Protein AF-A0A3D4P573-F1 (afdb_monomer)

pLDDT: mean 94.06, std 5.47, range [64.88, 98.19]

Foldseek 3Di:
DDDDDDDDDDDDPVVVDVDDDDDDLVQLLDVVQWDWDFDQDPNDTDTWIFGDDPNDTHTDPRNVVSQVVCVVVVRHD

Radius of gyration: 14.64 Å; Cα contacts (8 Å, |Δi|>4): 76; chains: 1; bounding box: 31×30×40 Å

Structure (mmCIF, N/CA/C/O backbone):
data_AF-A0A3D4P573-F1
#
_entry.id   AF-A0A3D4P573-F1
#
loop_
_atom_site.group_PDB
_atom_site.id
_atom_site.type_symbol
_atom_site.label_atom_id
_atom_site.label_alt_id
_atom_site.label_comp_id
_atom_site.label_asym_id
_atom_site.label_entity_id
_atom_site.label_seq_id
_atom_site.pdbx_PDB_ins_code
_atom_site.Cartn_x
_atom_site.Cartn_y
_atom_site.Cartn_z
_atom_site.occupancy
_atom_site.B_iso_or_equiv
_atom_site.auth_seq_id
_atom_site.auth_comp_id
_atom_site.auth_asym_id
_atom_site.auth_atom_id
_atom_site.pdbx_PDB_model_num
ATOM 1 N N . MET A 1 1 ? 12.535 -10.878 -0.990 1.00 72.69 1 MET A N 1
ATOM 2 C CA . MET A 1 1 ? 12.272 -10.227 -2.292 1.00 72.69 1 MET A CA 1
ATOM 3 C C . MET A 1 1 ? 12.077 -11.303 -3.342 1.00 72.69 1 MET A C 1
ATOM 5 O O . MET A 1 1 ? 12.744 -12.329 -3.253 1.00 72.69 1 MET A O 1
ATOM 9 N N . ALA A 1 2 ? 11.180 -11.077 -4.296 1.00 88.31 2 ALA A N 1
ATOM 10 C CA . ALA A 1 2 ? 10.957 -11.957 -5.438 1.00 88.31 2 ALA A CA 1
ATOM 11 C C . ALA A 1 2 ? 11.031 -11.129 -6.726 1.00 88.31 2 ALA A C 1
ATOM 13 O O . ALA A 1 2 ? 10.691 -9.949 -6.721 1.00 88.31 2 ALA A O 1
ATOM 14 N N . PHE A 1 3 ? 11.487 -11.748 -7.809 1.00 91.25 3 PHE A N 1
ATOM 15 C CA . PHE A 1 3 ? 11.469 -11.181 -9.151 1.00 91.25 3 PHE A CA 1
ATOM 16 C C . PHE A 1 3 ? 10.826 -12.211 -10.070 1.00 91.25 3 PHE A C 1
ATOM 18 O O . PHE A 1 3 ? 11.216 -13.380 -10.037 1.00 91.25 3 PHE A O 1
ATOM 25 N N . VAL A 1 4 ? 9.852 -11.783 -10.869 1.00 90.69 4 VAL A N 1
ATOM 26 C CA . VAL A 1 4 ? 9.182 -12.645 -11.843 1.00 9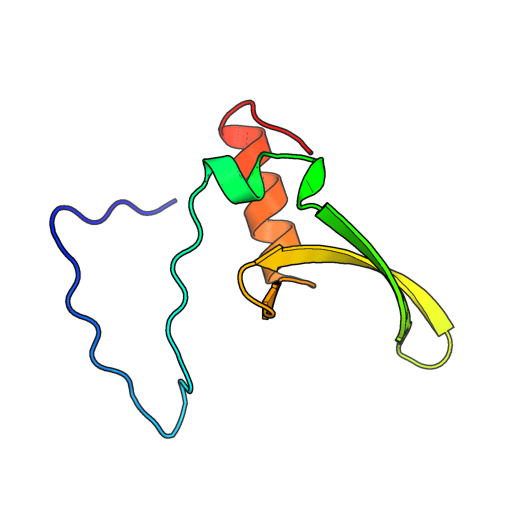0.69 4 VAL A CA 1
ATOM 27 C C . VAL A 1 4 ? 9.377 -12.033 -13.230 1.00 90.69 4 VAL A C 1
ATOM 29 O O . VAL A 1 4 ? 9.044 -10.864 -13.417 1.00 90.69 4 VAL A O 1
ATOM 32 N N . PRO A 1 5 ? 9.971 -12.765 -14.187 1.00 91.12 5 PRO A N 1
ATOM 33 C CA . PRO A 1 5 ? 10.224 -12.234 -15.518 1.00 91.12 5 PRO A CA 1
ATOM 34 C C . PRO A 1 5 ? 8.960 -12.249 -16.386 1.00 91.12 5 PRO A C 1
ATOM 36 O O . PRO A 1 5 ? 8.198 -13.211 -16.366 1.00 91.12 5 PRO A O 1
ATOM 39 N N . GLY A 1 6 ? 8.828 -11.238 -17.247 1.00 87.50 6 GLY A N 1
ATOM 40 C CA . GLY A 1 6 ? 7.805 -11.189 -18.294 1.00 87.50 6 GLY A CA 1
ATOM 41 C C . GLY A 1 6 ? 6.442 -10.658 -17.834 1.00 87.50 6 GLY A C 1
ATOM 42 O O . GLY A 1 6 ? 6.268 -10.323 -16.663 1.00 87.50 6 GLY A O 1
ATOM 43 N N . PRO A 1 7 ? 5.484 -10.525 -18.769 1.00 85.25 7 PRO A N 1
ATOM 44 C CA . PRO A 1 7 ? 4.118 -10.146 -18.435 1.00 85.25 7 PRO A CA 1
ATOM 45 C C . PRO A 1 7 ? 3.452 -11.248 -17.603 1.00 85.25 7 PRO A C 1
ATOM 47 O O . PRO A 1 7 ? 3.575 -12.432 -17.921 1.00 85.25 7 PRO A O 1
ATOM 50 N N . LEU A 1 8 ? 2.756 -10.847 -16.540 1.00 88.88 8 LEU A N 1
ATOM 51 C CA . LEU A 1 8 ? 2.026 -11.749 -15.655 1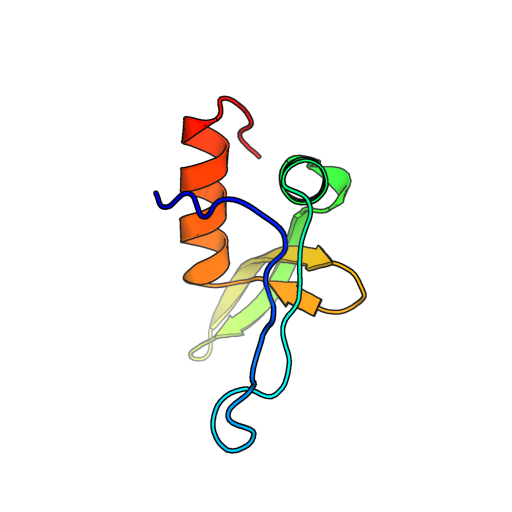.00 88.88 8 LEU A CA 1
ATOM 52 C C . LEU A 1 8 ? 0.582 -11.890 -16.132 1.00 88.88 8 LEU A C 1
ATOM 54 O O . LEU A 1 8 ? -0.086 -10.898 -16.408 1.00 88.88 8 LEU A O 1
ATOM 58 N N . GLU A 1 9 ? 0.097 -13.127 -16.195 1.00 91.94 9 GLU A N 1
ATOM 59 C CA . GLU A 1 9 ? -1.326 -13.417 -16.347 1.00 91.94 9 GLU A CA 1
ATOM 60 C C . GLU A 1 9 ? -1.862 -13.893 -14.994 1.00 91.94 9 GLU A C 1
ATOM 62 O O . GLU A 1 9 ? -1.422 -14.913 -14.460 1.00 91.94 9 GLU A O 1
ATOM 67 N N . PHE A 1 10 ? -2.778 -13.122 -14.406 1.00 93.75 10 PHE A N 1
ATOM 68 C CA . PHE A 1 10 ? -3.375 -13.441 -13.113 1.00 93.75 10 PHE A CA 1
ATOM 69 C C . PHE A 1 10 ? -4.698 -14.189 -13.300 1.00 93.75 10 PHE A C 1
ATOM 71 O O . PHE A 1 10 ? -5.615 -13.702 -13.959 1.00 93.75 10 PHE A O 1
ATOM 78 N N . HIS A 1 11 ? -4.825 -15.352 -12.659 1.00 96.00 11 HIS A N 1
ATOM 79 C CA . HIS A 1 11 ? -6.088 -16.081 -12.543 1.00 96.00 11 HIS A CA 1
ATOM 80 C C . HIS A 1 11 ? -6.587 -15.985 -11.102 1.00 96.00 11 HIS A C 1
ATOM 82 O O . HIS A 1 11 ? -6.034 -16.619 -10.205 1.00 96.00 11 HIS A O 1
ATOM 88 N N . LEU A 1 12 ? -7.612 -15.163 -10.873 1.00 97.50 12 LEU A N 1
ATOM 89 C CA . LEU A 1 12 ? -8.143 -14.936 -9.530 1.00 97.50 12 LEU A CA 1
ATOM 90 C C . LEU A 1 12 ? -8.994 -16.123 -9.077 1.00 97.50 12 LEU A C 1
ATOM 92 O O . LEU A 1 12 ? -9.811 -16.635 -9.842 1.00 97.50 12 LEU A O 1
ATOM 96 N N . GLN A 1 13 ? -8.837 -16.520 -7.815 1.00 98.06 13 GLN A N 1
ATOM 97 C CA . GLN A 1 13 ? -9.789 -17.392 -7.137 1.00 98.06 13 GLN A CA 1
ATOM 98 C C . GLN A 1 13 ? -10.850 -16.499 -6.481 1.00 98.06 13 GLN A C 1
ATOM 100 O O . GLN A 1 13 ? -10.562 -15.912 -5.440 1.00 98.06 13 GLN A O 1
ATOM 105 N N . PRO A 1 14 ? -12.056 -16.361 -7.057 1.00 96.94 14 PRO A N 1
ATOM 106 C CA . PRO A 1 14 ? -13.007 -15.319 -6.659 1.00 96.94 14 PRO A CA 1
ATOM 107 C C . PRO A 1 14 ? -13.534 -15.475 -5.226 1.00 96.94 14 PRO A C 1
ATOM 109 O O . PRO A 1 14 ? -13.965 -14.496 -4.628 1.00 96.94 14 PRO A O 1
ATOM 112 N N . ASP A 1 15 ? -13.467 -16.685 -4.663 1.00 98.06 15 ASP A N 1
ATOM 113 C CA . ASP A 1 15 ? -13.855 -16.948 -3.272 1.00 98.06 15 ASP A CA 1
ATOM 114 C C . ASP A 1 15 ? -12.839 -16.402 -2.250 1.00 98.06 15 ASP A C 1
ATOM 116 O O . ASP A 1 15 ? -13.154 -16.284 -1.068 1.00 98.06 15 ASP A O 1
ATOM 120 N N . GLU A 1 16 ? -11.619 -16.074 -2.687 1.00 98.19 16 GLU A N 1
ATOM 121 C CA . GLU A 1 16 ? -10.524 -15.615 -1.821 1.00 98.19 16 GLU A CA 1
ATOM 122 C C . GLU A 1 16 ? -9.970 -14.243 -2.236 1.00 98.19 16 GLU A C 1
ATOM 124 O O . GLU A 1 16 ? -9.595 -13.444 -1.379 1.00 98.19 16 GLU A O 1
ATOM 129 N N . VAL A 1 17 ? -9.935 -13.945 -3.538 1.00 97.44 17 VAL A N 1
ATOM 130 C CA . VAL A 1 17 ? -9.292 -12.755 -4.105 1.00 97.44 17 VAL A CA 1
ATOM 131 C C . VAL A 1 17 ? -10.305 -11.946 -4.905 1.00 97.44 17 VAL A C 1
ATOM 133 O O . VAL A 1 17 ? -10.708 -12.337 -5.999 1.00 97.44 17 VAL A O 1
ATOM 136 N N . ALA A 1 18 ? -10.686 -10.791 -4.361 1.00 96.75 18 ALA A N 1
ATOM 137 C CA . ALA A 1 18 ? -11.615 -9.872 -5.013 1.00 96.75 18 ALA A CA 1
ATOM 138 C C . ALA A 1 18 ? -10.983 -9.141 -6.210 1.00 96.75 18 ALA A C 1
ATOM 140 O O . ALA A 1 18 ? -11.652 -8.916 -7.215 1.00 96.75 18 ALA A O 1
ATOM 141 N N . GLU A 1 19 ? -9.705 -8.772 -6.105 1.00 96.19 19 GLU A N 1
ATOM 142 C CA . GLU A 1 19 ? -9.007 -7.968 -7.108 1.00 96.19 19 GLU A CA 1
ATOM 143 C C . GLU A 1 19 ? -7.485 -8.132 -7.020 1.00 96.19 19 GLU A C 1
ATOM 145 O O . GLU A 1 19 ? -6.945 -8.550 -5.993 1.00 96.19 19 GLU A O 1
ATOM 150 N N . VAL A 1 20 ? -6.798 -7.758 -8.101 1.00 95.12 20 VAL A N 1
ATOM 151 C CA . VAL A 1 20 ? -5.349 -7.536 -8.124 1.00 95.12 20 VAL A CA 1
ATOM 152 C C . VAL A 1 20 ? -5.114 -6.082 -8.492 1.00 95.12 20 VAL A C 1
ATOM 154 O O . VAL A 1 20 ? -5.616 -5.613 -9.510 1.0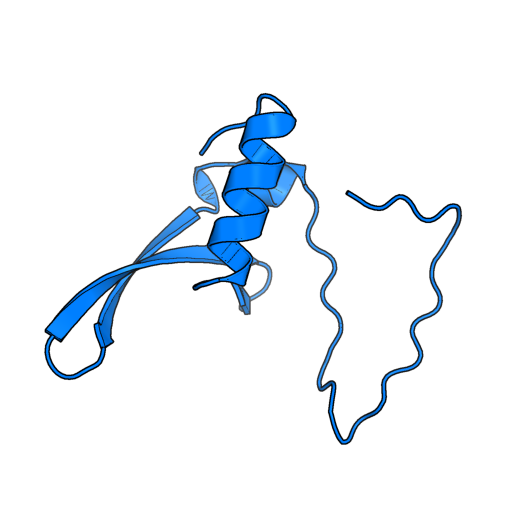0 95.12 20 VAL A O 1
ATOM 157 N N . ILE A 1 21 ? -4.340 -5.394 -7.658 1.00 95.50 21 ILE A N 1
ATOM 158 C CA . ILE A 1 21 ? -3.891 -4.024 -7.892 1.00 95.50 21 ILE A CA 1
ATOM 159 C C . ILE A 1 21 ? -2.377 -4.018 -8.092 1.00 95.50 21 ILE A C 1
ATOM 161 O O . ILE A 1 21 ? -1.637 -4.682 -7.362 1.00 95.50 21 ILE A O 1
ATOM 165 N N . GLU 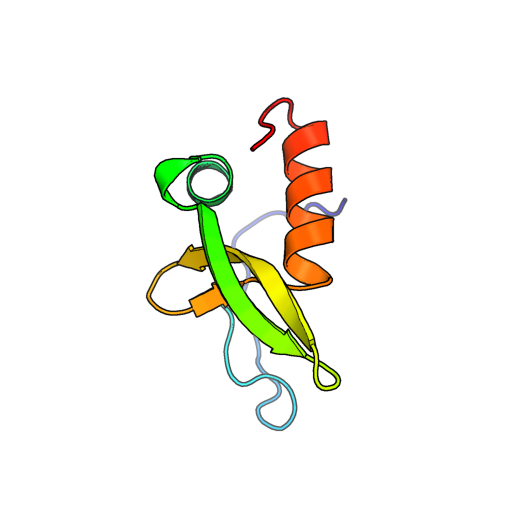A 1 22 ? -1.914 -3.260 -9.080 1.00 94.25 22 GLU A N 1
ATOM 166 C CA . GLU A 1 22 ? -0.496 -3.112 -9.404 1.00 94.25 22 GLU A CA 1
ATOM 167 C C . GLU A 1 22 ? -0.069 -1.672 -9.132 1.00 94.25 22 GLU A C 1
ATOM 169 O O . GLU A 1 22 ? -0.418 -0.756 -9.871 1.00 94.25 22 GLU A O 1
ATOM 174 N N . VAL A 1 23 ? 0.691 -1.466 -8.055 1.00 95.94 23 VAL A N 1
ATOM 175 C CA . VAL A 1 23 ? 1.131 -0.126 -7.654 1.00 95.94 23 VAL A CA 1
ATOM 176 C C . VAL A 1 23 ? 2.574 0.104 -8.103 1.00 95.94 23 VAL A C 1
ATOM 178 O O . VAL A 1 23 ? 3.458 -0.663 -7.705 1.00 95.94 23 VAL A O 1
ATOM 181 N N . PRO A 1 24 ? 2.862 1.160 -8.887 1.00 95.44 24 PRO A N 1
ATOM 182 C CA . PRO A 1 24 ? 4.233 1.505 -9.235 1.00 95.44 24 PRO A CA 1
ATOM 183 C C . PRO A 1 24 ? 5.069 1.793 -7.983 1.00 95.44 24 PRO A C 1
ATOM 185 O O . PRO A 1 24 ? 4.642 2.522 -7.091 1.00 95.44 24 PRO A O 1
ATOM 188 N N . VAL A 1 25 ? 6.306 1.291 -7.940 1.00 95.25 25 VAL A N 1
ATOM 189 C CA . VAL A 1 25 ? 7.223 1.557 -6.814 1.00 95.25 25 VAL A CA 1
ATOM 190 C C . VAL A 1 25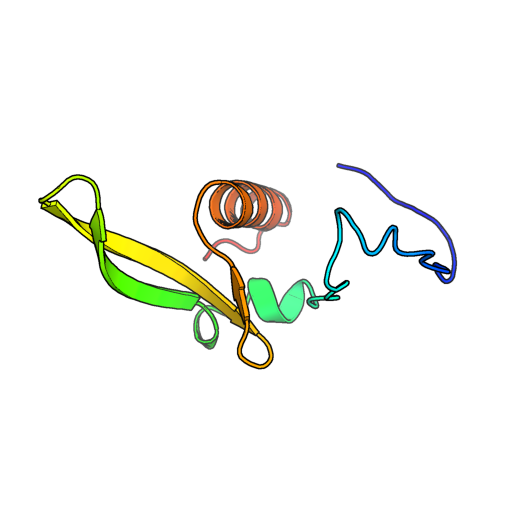 ? 7.478 3.057 -6.648 1.00 95.25 25 VAL A C 1
ATOM 192 O O . VAL A 1 25 ? 7.580 3.533 -5.524 1.00 95.25 25 VAL A O 1
ATOM 195 N N . ASP A 1 26 ? 7.542 3.809 -7.750 1.00 95.31 26 ASP A N 1
ATOM 196 C CA . ASP A 1 26 ? 7.683 5.270 -7.712 1.00 95.31 26 ASP A CA 1
ATOM 197 C C . ASP A 1 26 ? 6.468 5.953 -7.061 1.00 95.31 26 ASP A C 1
ATOM 199 O O . ASP A 1 26 ? 6.640 6.951 -6.372 1.00 95.31 26 ASP A O 1
ATOM 203 N N . HIS A 1 27 ? 5.258 5.398 -7.217 1.00 96.00 27 HIS A N 1
ATOM 204 C CA . HIS A 1 27 ? 4.057 5.918 -6.555 1.00 96.00 27 HIS A CA 1
ATOM 205 C C . HIS A 1 27 ? 4.130 5.712 -5.043 1.00 96.00 27 HIS A C 1
ATOM 207 O O . HIS A 1 27 ? 3.847 6.639 -4.291 1.00 96.00 27 HIS A O 1
ATOM 213 N N . LEU A 1 28 ? 4.541 4.516 -4.606 1.00 95.94 28 LEU A N 1
ATOM 214 C CA . LEU A 1 28 ? 4.730 4.198 -3.185 1.00 95.94 28 LEU A CA 1
ATOM 215 C C . LEU A 1 28 ? 5.860 5.024 -2.547 1.00 95.94 28 LEU A C 1
ATOM 217 O O . LEU A 1 28 ? 5.790 5.342 -1.366 1.00 95.94 28 LEU A O 1
ATOM 221 N N . ALA A 1 29 ? 6.898 5.355 -3.320 1.00 95.31 29 ALA A N 1
ATOM 222 C CA . ALA A 1 29 ? 8.052 6.127 -2.863 1.00 95.31 29 ALA A CA 1
ATOM 223 C C . ALA A 1 29 ? 7.809 7.643 -2.804 1.00 95.31 29 ALA A C 1
ATOM 225 O O . ALA A 1 29 ? 8.657 8.362 -2.281 1.00 95.31 29 ALA A O 1
ATOM 226 N N . ASP A 1 30 ? 6.710 8.146 -3.371 1.00 94.50 30 ASP A N 1
ATOM 227 C CA . ASP A 1 30 ? 6.374 9.565 -3.318 1.00 94.50 30 ASP A CA 1
ATOM 228 C C . ASP A 1 30 ? 5.678 9.886 -1.981 1.00 94.50 30 ASP A C 1
ATOM 230 O O . ASP A 1 30 ? 4.551 9.428 -1.751 1.00 94.50 30 ASP A O 1
ATOM 234 N N . PRO A 1 31 ? 6.279 10.716 -1.104 1.00 91.12 31 PRO A N 1
ATOM 235 C CA . PRO A 1 31 ? 5.668 11.088 0.170 1.00 91.12 31 PRO A CA 1
ATOM 236 C C . PRO A 1 31 ? 4.301 11.768 0.006 1.00 91.12 31 PRO A C 1
ATOM 238 O O . PRO A 1 31 ? 3.483 11.749 0.929 1.00 91.12 31 PRO A O 1
ATOM 241 N N . ALA A 1 32 ? 4.014 12.349 -1.166 1.00 92.00 32 ALA A N 1
ATOM 242 C CA . ALA A 1 32 ? 2.715 12.932 -1.481 1.00 92.00 32 ALA A CA 1
ATOM 243 C C . ALA A 1 32 ? 1.590 11.892 -1.613 1.00 92.00 32 ALA A C 1
ATOM 245 O O . ALA A 1 32 ? 0.421 12.287 -1.588 1.00 92.00 32 ALA A O 1
ATOM 246 N N . ASN A 1 33 ? 1.904 10.597 -1.694 1.00 92.62 33 ASN A N 1
ATOM 247 C CA . ASN A 1 33 ? 0.937 9.493 -1.739 1.00 92.62 33 ASN A CA 1
ATOM 248 C C . ASN A 1 33 ? 0.812 8.740 -0.408 1.00 92.62 33 ASN A C 1
ATOM 250 O O . ASN A 1 33 ? -0.048 7.867 -0.263 1.00 92.62 33 ASN A O 1
ATOM 254 N N . THR A 1 34 ? 1.616 9.119 0.586 1.00 93.12 34 THR A N 1
ATOM 255 C CA . THR A 1 34 ? 1.487 8.634 1.958 1.00 93.12 34 THR A CA 1
ATOM 256 C C . THR A 1 34 ? 0.517 9.526 2.730 1.00 93.12 34 THR A C 1
ATOM 258 O O . THR A 1 34 ? 0.536 10.761 2.648 1.00 93.12 34 THR A O 1
ATOM 261 N N . ARG A 1 35 ? -0.376 8.905 3.496 1.00 94.38 35 ARG A N 1
ATOM 262 C CA . ARG A 1 35 ? -1.357 9.576 4.354 1.00 94.38 35 ARG A CA 1
ATOM 263 C C . ARG A 1 35 ? -1.289 9.007 5.762 1.00 94.38 35 ARG A C 1
ATOM 265 O O . ARG A 1 35 ? -0.797 7.904 5.987 1.00 94.38 35 ARG A O 1
ATOM 272 N N . ARG A 1 36 ? -1.802 9.779 6.714 1.00 95.81 36 ARG A N 1
ATOM 273 C CA . ARG A 1 36 ? -2.093 9.319 8.070 1.00 95.81 36 ARG A CA 1
ATOM 274 C C 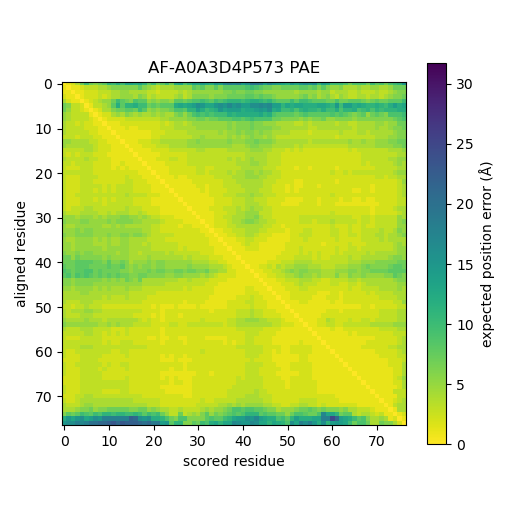. ARG A 1 36 ? -3.551 9.607 8.361 1.00 95.81 36 ARG A C 1
ATOM 276 O O . ARG A 1 36 ? -4.024 10.712 8.100 1.00 95.81 36 ARG A O 1
ATOM 283 N N . GLU A 1 37 ? -4.249 8.614 8.883 1.00 96.69 37 GLU A N 1
ATOM 284 C CA . GLU A 1 37 ? -5.639 8.745 9.307 1.00 96.69 37 GLU A CA 1
ATOM 285 C C . GLU A 1 37 ? -5.779 8.324 10.767 1.00 96.69 37 GLU A C 1
ATOM 287 O O . GLU A 1 37 ? -5.145 7.368 11.205 1.00 96.69 37 GLU A O 1
ATOM 292 N N . THR A 1 38 ? -6.621 9.017 11.532 1.00 97.62 38 THR A N 1
ATOM 293 C CA . THR A 1 38 ? -6.953 8.602 12.900 1.00 97.62 38 THR A CA 1
ATOM 294 C C . THR A 1 38 ? -8.110 7.613 12.867 1.00 97.62 38 THR A C 1
ATOM 296 O O . THR A 1 38 ? -9.225 7.977 12.488 1.00 97.62 38 THR A O 1
ATOM 299 N N . TRP A 1 39 ? -7.862 6.368 13.270 1.00 96.94 39 TRP A N 1
ATOM 300 C CA . TRP A 1 39 ? -8.869 5.307 13.349 1.00 96.94 39 TRP A CA 1
ATOM 301 C C . TRP A 1 39 ? -9.052 4.827 14.788 1.00 96.94 39 TRP A C 1
ATOM 303 O O . TRP A 1 39 ? -8.111 4.834 15.577 1.00 96.94 39 TRP A O 1
ATOM 313 N N . VAL A 1 40 ? -10.249 4.335 15.117 1.00 97.50 40 VAL A N 1
ATOM 314 C CA . VAL A 1 40 ? -10.505 3.666 16.400 1.00 97.50 40 VAL A CA 1
ATOM 315 C C . VAL A 1 40 ? -10.200 2.176 16.257 1.00 97.50 40 VAL A C 1
ATOM 317 O O . VAL A 1 40 ? -10.992 1.427 15.683 1.00 97.50 40 VAL A O 1
ATOM 320 N N . LEU A 1 41 ? -9.072 1.724 16.803 1.00 93.38 41 LEU A N 1
ATOM 321 C CA . LEU A 1 41 ? -8.647 0.321 16.787 1.00 93.38 41 LEU A CA 1
ATOM 322 C C . LEU A 1 41 ? -8.558 -0.214 18.217 1.00 93.38 41 LEU A C 1
ATOM 324 O O . LEU A 1 41 ? -7.874 0.351 19.068 1.00 93.38 41 LEU A O 1
ATOM 328 N N . GLY A 1 42 ? -9.283 -1.297 18.512 1.00 93.62 42 GLY A N 1
ATOM 329 C CA . GLY A 1 42 ? -9.311 -1.874 19.864 1.00 93.62 42 GLY A CA 1
ATOM 330 C C . GLY A 1 42 ? -9.775 -0.887 20.948 1.00 93.62 42 GLY A C 1
ATOM 331 O O . GLY A 1 42 ? -9.319 -0.968 22.087 1.00 93.62 42 GLY A O 1
ATOM 332 N N . GLY A 1 43 ? -10.640 0.069 20.587 1.00 96.81 43 GLY A N 1
ATOM 333 C CA . GLY A 1 43 ? -11.152 1.106 21.491 1.00 96.81 43 GLY A CA 1
ATOM 334 C C . GLY A 1 43 ? -10.191 2.268 21.760 1.00 96.81 43 GLY A C 1
ATOM 335 O O . GLY A 1 43 ? -10.414 3.015 22.710 1.00 96.81 43 GLY A O 1
ATOM 336 N N . ARG A 1 44 ? -9.122 2.419 20.971 1.00 96.31 44 ARG A N 1
ATOM 337 C CA . ARG A 1 44 ? -8.162 3.526 21.077 1.00 96.31 44 ARG A CA 1
ATOM 338 C C . ARG A 1 44 ? -8.047 4.253 19.749 1.00 96.31 44 ARG A C 1
ATOM 340 O O . ARG A 1 44 ? -8.076 3.604 18.707 1.00 96.31 44 ARG A O 1
ATOM 347 N N . ASP A 1 45 ? -7.850 5.563 19.809 1.00 97.75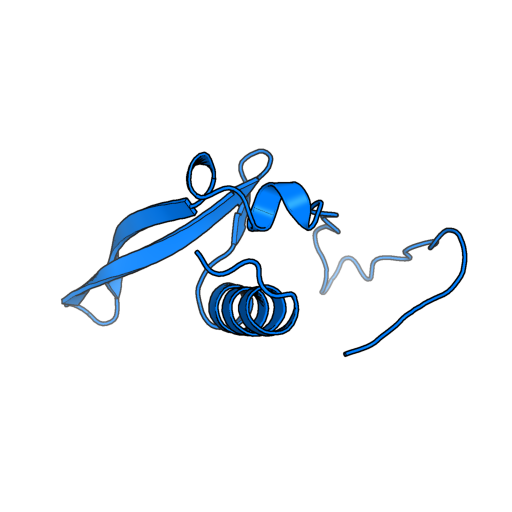 45 ASP A N 1
ATOM 348 C CA . ASP A 1 45 ? -7.466 6.346 18.639 1.00 97.75 45 ASP A CA 1
ATOM 349 C C . ASP A 1 45 ? -6.018 6.016 18.267 1.00 97.75 45 ASP A C 1
ATOM 351 O O . ASP A 1 45 ? -5.109 6.095 19.099 1.00 97.75 45 ASP A O 1
ATOM 355 N N . VAL A 1 46 ? -5.813 5.607 17.020 1.00 96.56 46 VAL A N 1
ATOM 356 C CA . VAL A 1 46 ? -4.517 5.235 16.454 1.00 96.56 46 VAL A CA 1
ATOM 357 C C . VAL A 1 46 ? -4.322 6.012 15.161 1.00 96.56 46 VAL A C 1
ATOM 359 O O . VAL A 1 46 ? -5.194 5.999 14.296 1.00 96.56 46 VAL A O 1
ATOM 362 N N . GLU A 1 47 ? -3.172 6.668 15.010 1.00 97.06 47 GLU A N 1
ATOM 363 C CA . GLU A 1 47 ? -2.752 7.191 13.711 1.00 97.06 47 GLU A CA 1
ATOM 364 C C . GLU A 1 47 ? -2.225 6.048 12.842 1.00 97.06 47 GLU A C 1
ATOM 366 O O . GLU A 1 47 ? -1.213 5.418 13.155 1.00 97.06 47 GLU A O 1
ATOM 371 N N . VAL A 1 48 ? -2.931 5.774 11.750 1.00 97.00 48 VAL A N 1
ATOM 372 C CA . VAL A 1 48 ? -2.632 4.703 10.806 1.00 97.00 48 VAL A CA 1
ATOM 373 C C . VAL A 1 48 ? -1.948 5.305 9.578 1.00 97.00 48 VAL A C 1
ATOM 375 O O . VAL A 1 48 ? -2.599 6.048 8.837 1.00 97.00 48 VAL A O 1
ATOM 378 N N . PRO A 1 49 ? -0.655 5.014 9.340 1.00 95.50 49 PRO A N 1
ATOM 379 C CA . PRO A 1 49 ? -0.020 5.335 8.072 1.00 95.50 49 PRO A CA 1
ATOM 380 C C . PRO A 1 49 ? -0.558 4.415 6.972 1.00 95.50 49 PRO A C 1
ATOM 382 O O . PRO A 1 49 ? -0.752 3.213 7.186 1.00 95.50 49 PRO A O 1
ATOM 385 N N . LEU A 1 50 ? -0.801 4.986 5.797 1.00 97.31 50 LEU A N 1
ATOM 386 C CA . LEU A 1 50 ? -1.279 4.251 4.634 1.00 97.31 50 LEU A CA 1
ATOM 387 C C . LEU A 1 50 ? -0.771 4.865 3.332 1.00 97.31 50 LEU A C 1
ATOM 389 O O . LEU A 1 50 ? -0.547 6.075 3.253 1.00 97.31 50 LEU A O 1
ATOM 393 N N . TYR A 1 51 ? -0.653 4.025 2.308 1.00 97.12 51 TYR A N 1
ATOM 394 C CA . TYR A 1 51 ? -0.507 4.466 0.925 1.00 97.12 51 TYR A CA 1
ATOM 395 C C . TYR A 1 51 ? -1.886 4.511 0.274 1.00 97.12 51 TYR A C 1
ATOM 397 O O . TYR A 1 51 ? -2.679 3.576 0.430 1.00 97.12 51 TYR A O 1
ATOM 405 N N . GLU A 1 52 ? -2.167 5.587 -0.452 1.00 95.25 52 GLU A N 1
ATOM 406 C CA . GLU A 1 52 ? -3.392 5.725 -1.237 1.00 95.25 52 GLU A CA 1
ATOM 407 C C . GLU A 1 52 ? -3.076 5.554 -2.725 1.00 95.25 52 GLU A C 1
ATOM 409 O O . GLU A 1 52 ? -2.197 6.228 -3.270 1.00 95.25 52 GLU A O 1
ATOM 414 N N . PHE A 1 53 ? -3.784 4.645 -3.391 1.00 96.44 53 PHE A N 1
ATOM 415 C CA . PHE A 1 53 ? -3.635 4.409 -4.826 1.00 96.44 53 PHE A CA 1
ATOM 416 C C . PHE A 1 53 ? -4.984 4.038 -5.430 1.00 96.44 53 PHE A C 1
ATOM 418 O O . PHE A 1 53 ? -5.601 3.077 -4.990 1.00 96.44 53 PHE A O 1
ATOM 425 N N . GLU A 1 54 ? -5.455 4.817 -6.406 1.00 95.00 54 GLU A N 1
ATOM 426 C CA . GLU A 1 54 ? -6.708 4.567 -7.144 1.00 95.00 54 GLU A CA 1
ATOM 427 C C . GLU A 1 54 ? -7.938 4.281 -6.253 1.00 95.00 54 GLU A C 1
ATOM 429 O O .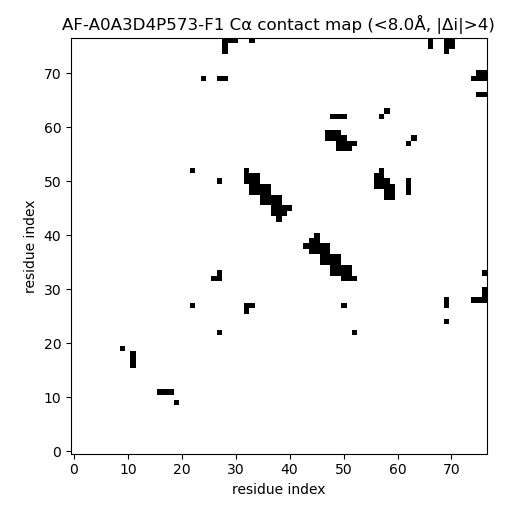 GLU A 1 54 ? -8.836 3.530 -6.611 1.00 95.00 54 GLU A O 1
ATOM 434 N N . GLY A 1 55 ? -7.998 4.910 -5.073 1.00 93.19 55 GLY A N 1
ATOM 435 C CA . GLY A 1 55 ? -9.076 4.713 -4.096 1.00 93.19 55 GLY A CA 1
ATOM 436 C C . GLY A 1 55 ? -8.868 3.534 -3.135 1.00 93.19 55 GLY A C 1
ATOM 437 O O . GLY A 1 55 ? -9.635 3.389 -2.181 1.00 93.19 55 GLY A O 1
ATOM 438 N N . HIS A 1 56 ? -7.814 2.738 -3.317 1.00 96.62 56 HIS A N 1
ATOM 439 C CA . HIS A 1 56 ? -7.392 1.705 -2.375 1.00 96.62 56 HIS A CA 1
ATOM 440 C C . HIS A 1 56 ? -6.515 2.308 -1.275 1.00 96.62 56 HIS A C 1
ATOM 442 O O . HIS A 1 56 ? -5.606 3.099 -1.533 1.00 96.62 56 HIS A O 1
ATOM 448 N N . LYS A 1 57 ? -6.764 1.883 -0.033 1.00 96.56 57 LYS A N 1
ATOM 449 C CA . LYS A 1 57 ? -5.909 2.177 1.121 1.00 96.56 57 LYS A CA 1
ATOM 450 C C . LYS A 1 57 ? -5.070 0.947 1.429 1.00 96.56 57 LYS A C 1
ATOM 452 O O . LYS A 1 57 ? -5.616 -0.088 1.813 1.00 96.56 57 LYS A O 1
ATOM 457 N N . ILE A 1 58 ? -3.754 1.062 1.302 1.00 97.50 58 ILE A N 1
ATOM 458 C CA . ILE A 1 58 ? -2.804 -0.001 1.637 1.00 97.50 58 ILE A CA 1
ATOM 459 C C . ILE A 1 58 ? -2.217 0.330 3.004 1.00 97.50 58 ILE A C 1
ATOM 461 O O . ILE A 1 58 ? -1.514 1.326 3.158 1.00 97.50 58 ILE A O 1
ATOM 465 N N . TRP A 1 59 ? -2.533 -0.483 4.009 1.00 97.38 59 TRP A N 1
ATOM 466 C CA . TRP A 1 59 ? -2.241 -0.195 5.415 1.00 97.38 59 TRP A CA 1
ATOM 467 C C . TRP A 1 59 ? -1.853 -1.464 6.186 1.00 97.38 59 TRP A C 1
ATOM 469 O O . TRP A 1 59 ? -1.828 -2.573 5.643 1.00 97.38 59 TRP A O 1
ATOM 479 N N . GLY A 1 60 ? -1.529 -1.300 7.470 1.00 96.19 60 GLY A N 1
ATOM 480 C CA . GLY A 1 60 ? -1.229 -2.412 8.370 1.00 96.19 60 GLY A CA 1
ATOM 481 C C . GLY A 1 60 ? 0.037 -3.170 7.966 1.00 96.19 60 GLY A C 1
ATOM 482 O O . GLY A 1 60 ? 1.015 -2.572 7.522 1.00 96.19 60 GLY A O 1
ATOM 483 N N . ALA A 1 61 ? 0.018 -4.498 8.115 1.00 97.25 61 ALA A N 1
ATOM 484 C CA . ALA A 1 61 ? 1.189 -5.339 7.856 1.00 97.25 61 ALA A CA 1
ATOM 485 C C . ALA A 1 61 ? 1.727 -5.193 6.420 1.00 97.25 61 ALA A C 1
ATOM 487 O O . ALA A 1 61 ? 2.938 -5.201 6.220 1.00 97.25 61 ALA A O 1
ATOM 488 N N . THR A 1 62 ? 0.850 -5.003 5.431 1.00 96.94 62 THR A N 1
ATOM 489 C CA . THR A 1 62 ? 1.259 -4.800 4.035 1.00 96.94 62 THR A CA 1
ATOM 490 C C . THR A 1 62 ? 2.018 -3.488 3.864 1.00 96.94 62 THR A C 1
ATOM 492 O O . THR A 1 62 ? 3.103 -3.492 3.290 1.00 96.94 62 THR A O 1
ATOM 495 N N . ALA A 1 63 ? 1.505 -2.381 4.411 1.00 97.19 63 ALA A N 1
ATOM 496 C CA . ALA A 1 63 ? 2.204 -1.096 4.361 1.00 97.19 63 ALA A CA 1
ATOM 497 C C . ALA A 1 63 ? 3.557 -1.149 5.081 1.00 97.19 63 ALA A C 1
ATOM 499 O O . ALA A 1 63 ? 4.536 -0.624 4.564 1.00 97.19 63 ALA A O 1
ATOM 500 N N . MET A 1 64 ? 3.642 -1.856 6.214 1.00 96.19 64 MET A N 1
ATOM 501 C CA . MET A 1 64 ? 4.912 -2.055 6.922 1.00 96.19 64 MET A CA 1
ATOM 502 C C . MET A 1 64 ? 5.945 -2.786 6.054 1.00 96.19 64 MET A C 1
ATOM 504 O O . MET A 1 64 ? 7.089 -2.355 5.960 1.00 96.19 64 MET A O 1
ATOM 508 N N . VAL A 1 65 ? 5.549 -3.876 5.386 1.00 96.94 65 VAL A N 1
ATOM 509 C CA . VAL A 1 65 ? 6.451 -4.622 4.490 1.00 96.94 65 VAL A CA 1
ATOM 510 C C . VAL A 1 65 ? 6.885 -3.767 3.296 1.00 96.94 65 VAL A C 1
ATOM 512 O O . VAL A 1 65 ? 8.044 -3.843 2.885 1.00 96.94 65 VAL A O 1
ATOM 515 N N . LEU A 1 66 ? 5.986 -2.946 2.747 1.00 96.31 66 LEU A N 1
ATOM 516 C CA . LEU A 1 66 ? 6.310 -2.031 1.652 1.00 96.31 66 LEU A CA 1
ATOM 517 C C . LEU A 1 66 ? 7.283 -0.929 2.091 1.00 96.31 66 LEU A C 1
ATOM 519 O O . LEU A 1 66 ? 8.238 -0.671 1.363 1.00 96.31 66 LEU A O 1
ATOM 523 N N . ALA A 1 67 ? 7.109 -0.346 3.278 1.00 95.62 67 ALA A N 1
ATOM 524 C CA . ALA A 1 67 ? 8.024 0.660 3.817 1.00 95.62 67 ALA A CA 1
ATOM 525 C C . ALA A 1 67 ? 9.452 0.103 3.973 1.00 95.62 67 ALA A C 1
ATOM 527 O O . ALA A 1 67 ? 10.418 0.714 3.513 1.00 95.62 67 ALA A O 1
ATOM 528 N N . GLU A 1 68 ? 9.589 -1.107 4.524 1.00 95.94 68 GLU A N 1
ATOM 529 C CA . GLU A 1 68 ? 10.883 -1.798 4.622 1.00 95.94 68 GLU A CA 1
ATOM 530 C C . GLU A 1 68 ? 11.483 -2.084 3.236 1.00 95.94 68 GLU A C 1
ATOM 532 O O . GLU A 1 68 ? 12.680 -1.896 3.004 1.00 95.94 68 GLU A O 1
ATOM 537 N N . PHE A 1 69 ? 10.653 -2.502 2.277 1.00 95.75 69 PHE A N 1
ATOM 538 C CA . PHE A 1 69 ? 11.097 -2.720 0.902 1.00 95.75 69 PHE A CA 1
ATOM 539 C C . PHE A 1 69 ? 11.615 -1.429 0.251 1.00 95.75 69 PHE A C 1
ATOM 541 O O . PHE A 1 69 ? 12.685 -1.440 -0.360 1.00 95.75 69 PHE A O 1
ATOM 548 N N . LEU A 1 70 ? 10.913 -0.309 0.418 1.00 95.62 70 LEU A N 1
ATOM 549 C CA . LEU A 1 70 ? 11.327 0.999 -0.090 1.00 95.62 70 LEU A CA 1
ATOM 550 C C . LEU A 1 70 ? 12.619 1.504 0.567 1.00 95.62 70 LEU A C 1
ATOM 552 O O . LEU A 1 70 ? 13.502 2.025 -0.123 1.00 95.62 70 LEU A O 1
ATOM 556 N N . ALA A 1 71 ? 12.777 1.288 1.875 1.00 95.19 71 ALA A N 1
ATOM 557 C CA . ALA A 1 71 ? 14.007 1.610 2.590 1.00 95.19 71 ALA A CA 1
ATOM 558 C C . ALA A 1 71 ? 15.214 0.847 2.012 1.00 95.19 71 ALA A C 1
ATOM 560 O O . ALA A 1 71 ? 16.264 1.448 1.769 1.00 95.19 71 ALA A O 1
ATOM 561 N N . LEU A 1 72 ? 15.054 -0.445 1.695 1.00 94.75 72 LEU A N 1
ATOM 562 C CA . LEU A 1 72 ? 16.095 -1.250 1.037 1.00 94.75 72 LEU A CA 1
ATOM 563 C C . LEU A 1 72 ? 16.449 -0.749 -0.372 1.00 94.75 72 LEU A C 1
ATOM 565 O O . LEU A 1 72 ? 17.583 -0.931 -0.817 1.00 94.75 72 LEU A O 1
ATOM 569 N N . LEU A 1 73 ? 15.510 -0.102 -1.066 1.00 93.50 73 LEU A N 1
ATOM 570 C CA . LEU A 1 73 ? 15.739 0.528 -2.369 1.00 93.50 73 LEU A CA 1
ATOM 571 C C . LEU A 1 73 ? 16.361 1.933 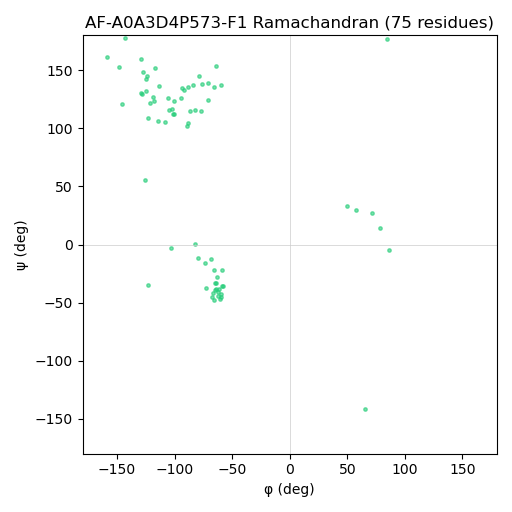-2.272 1.00 93.50 73 LEU A C 1
ATOM 573 O O . LEU A 1 73 ? 16.591 2.566 -3.303 1.00 93.50 73 LEU A O 1
ATOM 577 N N . GLY A 1 74 ? 16.638 2.434 -1.063 1.00 92.50 74 GLY A N 1
ATOM 578 C CA . GLY A 1 74 ? 17.150 3.791 -0.850 1.00 92.50 74 GLY A CA 1
ATOM 579 C C . GLY A 1 74 ? 16.106 4.877 -1.117 1.00 92.50 74 GLY A C 1
ATOM 580 O O . GLY A 1 74 ? 16.468 5.994 -1.485 1.00 92.50 74 GLY A O 1
ATOM 581 N N . ARG A 1 75 ? 14.819 4.544 -0.960 1.00 87.88 75 ARG A N 1
ATOM 582 C CA . ARG A 1 75 ? 13.673 5.436 -1.185 1.00 87.88 75 ARG A CA 1
ATOM 583 C C . ARG A 1 75 ? 12.758 5.491 0.049 1.00 87.88 75 ARG A C 1
ATOM 585 O O . ARG A 1 75 ? 11.592 5.130 -0.067 1.00 87.88 75 ARG A O 1
ATOM 592 N N . PRO A 1 76 ? 13.279 5.839 1.240 1.00 74.38 76 PRO A N 1
ATOM 593 C CA . PRO A 1 76 ? 12.459 5.887 2.445 1.00 74.38 76 PRO A CA 1
ATOM 594 C C . PRO A 1 76 ? 11.369 6.965 2.343 1.00 74.38 76 PRO A C 1
ATOM 596 O O . PRO A 1 76 ? 11.533 7.950 1.622 1.00 74.38 76 PRO A O 1
ATOM 599 N N . GLU A 1 77 ? 10.283 6.737 3.081 1.00 64.88 77 GLU A N 1
ATOM 600 C CA . GLU A 1 77 ? 9.131 7.638 3.250 1.00 64.88 77 GLU A CA 1
ATOM 601 C C . GLU A 1 77 ? 9.448 8.952 3.984 1.00 64.88 77 GLU A C 1
ATOM 603 O O . GLU A 1 77 ? 10.385 8.976 4.819 1.00 64.88 77 GLU A O 1
#

Nearest PDB structures (foldseek):
  7vub-assembly1_A  TM=6.682E-01  e=7.574E+00  Cucumis sativus
  5csk-assembly1_A  TM=3.421E-01  e=5.788E+00  Saccharomyces cerevisiae S288C

Secondary structure (DSSP, 8-state):
-----S-------TTT-S------HHHHH-GGGEEEEEEEETTEEEEEEEEEETTEEEEHHHHHHHHHHHHHTT---

Mean predicted aligned error: 3.61 Å

Sequence (77 aa):
MAFVPGPLEFHLQPDEVAEVIEVPVDHLADPANTRRETWVLGGRDVEVPLYEFEGHKIWGATAMVLAEFLALLGRPE

Solvent-accessible surface area (backbone atoms only — not comparable to full-atom values): 5127 Å² total; per-residue (Å²): 142,88,86,79,87,75,90,83,85,85,83,74,54,72,93,81,38,90,76,88,82,88,77,56,69,68,56,75,44,34,62,90,33,52,48,73,46,82,40,79,57,98,89,37,84,39,81,44,62,27,39,60,54,99,89,44,77,41,42,63,72,61,37,53,55,49,50,54,52,30,42,77,70,75,39,59,120